Protein AF-A0A4S3MUA7-F1 (afdb_monomer)

Foldseek 3Di:
DPPPDDDLVVLVVLQVVLVVLVVVLVVCCVVVNQDPDPCNCVPVVVSCCRSVVSNVVSVVVNVVVVVVVVVD

Sequence (72 aa):
MNRFGPSRGEWWFRLALSVAGLALLSALLAIRGLPEGPGLVEVVGLAGAFFGGTLVLSIRALWRDRARKREG

Mean predicted aligned error: 5.91 Å

pLDDT: mean 87.1, std 12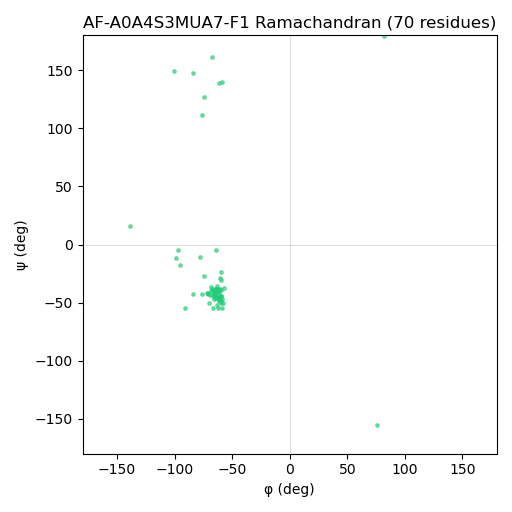.04, range [46.19, 97.69]

Secondary structure (DSSP, 8-state):
--TTSPPHHHHHHHHHHHHHHHHHHHHHHHHH-PPPTTHIIIIIIHHHHHHHHHHHHHHHHHHHHHHHTT--

Solvent-accessible surface area (backbone atoms only — not comparable to full-atom values): 4052 Å² total; per-residue (Å²): 132,69,96,86,59,86,51,76,67,53,38,50,49,48,27,53,52,18,52,51,50,48,51,51,52,51,50,46,37,72,75,72,43,80,62,77,70,68,54,35,57,61,49,52,42,46,50,47,50,52,25,52,49,44,27,55,53,24,53,53,51,52,51,54,57,51,52,60,66,74,78,110

Organism: NCBI:txid1445661

Radius of gyration: 15.87 Å; Cα contacts (8 Å, |Δi|>4): 39; chains: 1; bounding box: 39×18×42 Å

Structure (mmCIF, N/CA/C/O backbone):
data_AF-A0A4S3MUA7-F1
#
_entry.id   AF-A0A4S3MUA7-F1
#
loop_
_atom_site.group_PDB
_atom_site.id
_atom_site.type_symbol
_atom_site.label_atom_id
_atom_site.label_alt_id
_atom_site.label_comp_id
_atom_site.label_asym_id
_atom_site.label_entity_id
_atom_site.label_seq_id
_atom_site.pdbx_PDB_ins_code
_atom_site.Cartn_x
_atom_site.Cartn_y
_atom_site.Cartn_z
_atom_site.occupancy
_atom_site.B_iso_or_equiv
_atom_site.auth_seq_id
_atom_site.auth_comp_id
_atom_site.auth_asym_id
_atom_site.auth_atom_id
_atom_site.pdbx_PDB_model_n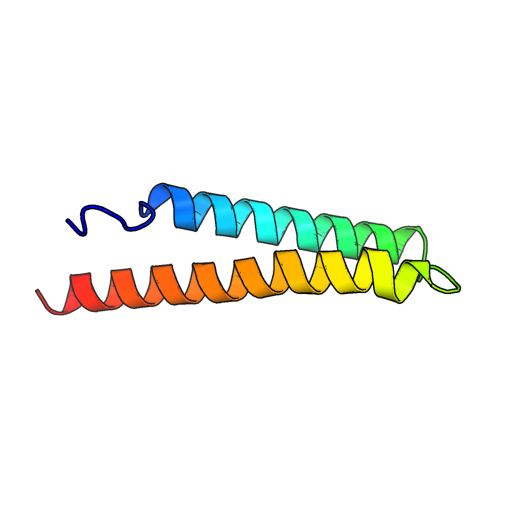um
ATOM 1 N N . MET A 1 1 ? -12.879 -1.348 24.462 1.00 46.19 1 MET A N 1
ATOM 2 C CA . MET A 1 1 ? -11.464 -1.174 24.058 1.00 46.19 1 MET A CA 1
ATOM 3 C C . MET A 1 1 ? -10.864 -2.558 23.859 1.00 46.19 1 MET A C 1
ATOM 5 O O . MET A 1 1 ? -10.797 -3.307 24.825 1.00 46.19 1 MET A O 1
ATOM 9 N N . ASN A 1 2 ? -10.524 -2.950 22.626 1.00 50.12 2 ASN A N 1
ATOM 10 C CA . ASN A 1 2 ? -9.878 -4.243 22.389 1.00 50.12 2 ASN A CA 1
ATOM 11 C C . ASN A 1 2 ? -8.412 -4.110 22.815 1.00 50.12 2 ASN A C 1
ATOM 13 O O . ASN A 1 2 ? -7.674 -3.349 22.196 1.00 50.12 2 ASN A O 1
ATOM 17 N N . ARG A 1 3 ? -8.013 -4.791 23.892 1.00 60.84 3 ARG A N 1
ATOM 18 C CA . ARG A 1 3 ? -6.736 -4.577 24.605 1.00 60.84 3 ARG A CA 1
ATOM 19 C C . ARG A 1 3 ? -5.472 -4.886 23.772 1.00 60.84 3 ARG A C 1
ATOM 21 O O . ARG A 1 3 ? -4.377 -4.620 24.242 1.00 60.84 3 ARG A O 1
ATOM 28 N N . PHE A 1 4 ? -5.637 -5.398 22.547 1.00 70.81 4 PHE A N 1
ATOM 29 C CA . PHE A 1 4 ? -4.564 -5.839 21.643 1.00 70.81 4 PHE A CA 1
ATOM 30 C C . PHE A 1 4 ? -4.782 -5.446 20.163 1.00 70.81 4 PHE A C 1
ATOM 32 O O . PHE A 1 4 ? -4.177 -6.032 19.273 1.00 70.81 4 PHE A O 1
ATOM 39 N N . GLY A 1 5 ? -5.689 -4.505 19.863 1.00 70.31 5 GLY A N 1
ATOM 40 C CA . GLY A 1 5 ? -5.952 -4.055 18.485 1.00 70.31 5 GLY A CA 1
ATOM 41 C C . GLY A 1 5 ? -5.272 -2.719 18.149 1.00 70.31 5 GLY A C 1
ATOM 42 O O . GLY A 1 5 ? -5.172 -1.879 19.043 1.00 70.31 5 GLY A O 1
ATOM 43 N N . PRO A 1 6 ? -4.877 -2.469 16.882 1.00 76.19 6 PRO A N 1
ATOM 44 C CA . PRO A 1 6 ? -4.336 -1.173 16.473 1.00 76.19 6 PRO A CA 1
ATOM 45 C C . PRO A 1 6 ? -5.336 -0.045 16.737 1.00 76.19 6 PRO A C 1
ATOM 47 O O . PRO A 1 6 ? -6.543 -0.199 16.509 1.00 76.19 6 PRO A O 1
ATOM 50 N N . SER A 1 7 ? -4.836 1.098 17.205 1.00 85.25 7 SER A N 1
ATOM 51 C CA . SER A 1 7 ? -5.669 2.273 17.474 1.00 85.25 7 SER A CA 1
ATOM 52 C C . SER A 1 7 ? -6.240 2.875 16.178 1.00 85.25 7 SER A C 1
ATOM 54 O O . SER A 1 7 ? -5.715 2.654 15.084 1.00 85.25 7 SER A O 1
ATOM 56 N N . ARG A 1 8 ? -7.307 3.689 16.269 1.00 81.19 8 ARG A N 1
ATOM 57 C CA . ARG A 1 8 ? -7.844 4.413 15.092 1.00 81.19 8 ARG A CA 1
ATOM 58 C C . ARG A 1 8 ? -6.789 5.299 14.425 1.00 81.19 8 ARG A C 1
ATOM 60 O O . ARG A 1 8 ? -6.784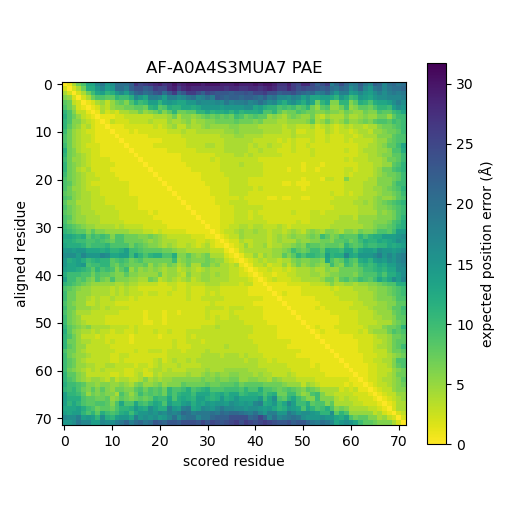 5.399 13.202 1.00 81.19 8 ARG A O 1
ATOM 67 N N . GLY A 1 9 ? -5.923 5.933 15.219 1.00 85.94 9 GLY A N 1
ATOM 68 C CA . GLY A 1 9 ? -4.839 6.777 14.712 1.00 85.94 9 GLY A CA 1
ATOM 69 C C . GLY A 1 9 ? -3.821 5.977 13.903 1.00 85.94 9 GLY A C 1
ATOM 70 O O . GLY A 1 9 ? -3.396 6.416 12.842 1.00 85.94 9 GLY A O 1
ATOM 71 N N . GLU A 1 10 ? -3.513 4.758 14.339 1.00 88.56 10 GLU A N 1
ATOM 72 C CA . GLU A 1 10 ? -2.585 3.872 13.637 1.00 88.56 10 GLU A CA 1
ATOM 73 C C . GLU A 1 10 ? -3.141 3.395 12.293 1.00 88.56 10 GLU A C 1
ATOM 75 O O . GLU A 1 10 ? -2.422 3.368 11.297 1.00 88.56 10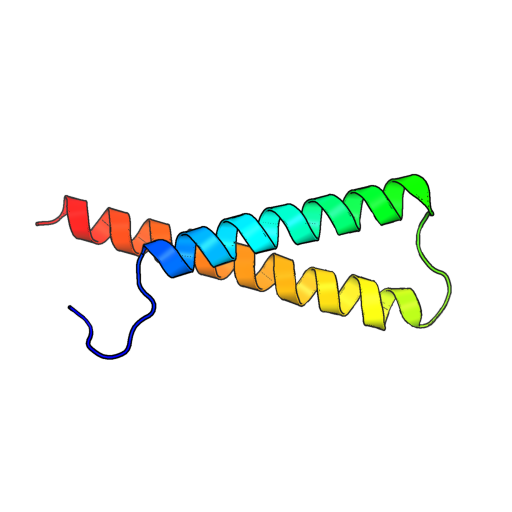 GLU A O 1
ATOM 80 N N . TRP A 1 11 ? -4.443 3.103 12.214 1.00 88.81 11 TRP A N 1
ATOM 81 C CA . TRP A 1 11 ? -5.088 2.795 10.934 1.00 88.81 11 TRP A CA 1
ATOM 82 C C . TRP A 1 11 ? -5.055 3.970 9.956 1.00 88.81 11 TRP A C 1
ATOM 84 O O . TRP A 1 11 ? -4.804 3.764 8.770 1.00 88.81 11 TRP A O 1
ATOM 94 N N . TRP A 1 12 ? -5.269 5.197 10.434 1.00 89.50 12 TRP A N 1
ATOM 95 C CA . TRP A 1 12 ? -5.140 6.394 9.601 1.00 89.50 12 TRP A CA 1
ATOM 96 C C . TRP A 1 12 ? -3.702 6.652 9.157 1.00 89.50 12 TRP A C 1
ATOM 98 O O . TRP A 1 12 ? -3.487 6.986 7.995 1.00 89.50 12 TRP A O 1
ATOM 108 N N . PHE A 1 13 ? -2.722 6.448 10.037 1.00 93.88 13 PHE A N 1
ATOM 109 C CA . PHE A 1 13 ? -1.308 6.539 9.683 1.00 93.88 13 PHE A CA 1
ATOM 110 C C . PHE A 1 13 ? -0.944 5.531 8.588 1.00 93.88 13 PHE A C 1
ATOM 112 O O . PHE A 1 13 ? -0.395 5.911 7.556 1.00 93.88 13 PHE A O 1
ATOM 119 N N . ARG A 1 14 ? -1.318 4.258 8.768 1.00 93.00 14 ARG A N 1
ATOM 120 C CA . ARG A 1 14 ? -1.081 3.193 7.780 1.00 93.00 14 ARG A CA 1
ATOM 121 C C . ARG A 1 14 ? -1.748 3.507 6.447 1.00 93.00 14 ARG A C 1
ATOM 123 O O . ARG A 1 14 ? -1.146 3.272 5.401 1.00 93.00 14 ARG A O 1
ATOM 130 N N . LEU A 1 15 ? -2.956 4.068 6.482 1.00 92.19 15 LEU A N 1
ATOM 131 C CA . LEU A 1 15 ? -3.659 4.520 5.289 1.00 92.19 15 LEU A CA 1
ATOM 132 C C . LEU A 1 15 ? -2.886 5.634 4.574 1.00 92.19 15 LEU A C 1
ATOM 134 O O . LEU A 1 15 ? -2.578 5.486 3.396 1.00 92.19 15 LEU A O 1
ATOM 138 N N . ALA A 1 16 ? -2.546 6.715 5.279 1.00 95.62 16 ALA A N 1
ATOM 139 C CA . ALA A 1 16 ? -1.837 7.859 4.711 1.00 95.62 16 ALA A CA 1
ATOM 140 C C . ALA A 1 16 ? -0.472 7.454 4.136 1.00 95.62 16 ALA A C 1
ATOM 142 O O . ALA A 1 16 ? -0.152 7.812 3.004 1.00 95.62 16 ALA A O 1
ATOM 143 N N . LEU A 1 17 ? 0.289 6.639 4.873 1.00 96.38 17 LEU A N 1
ATOM 144 C CA . LEU A 1 17 ? 1.574 6.109 4.424 1.00 96.38 17 LEU A CA 1
ATOM 145 C C . LEU A 1 17 ? 1.423 5.245 3.167 1.00 96.38 17 LEU A C 1
ATOM 147 O O . LEU A 1 17 ? 2.226 5.360 2.247 1.00 96.38 17 LEU A O 1
ATOM 151 N N . SER A 1 18 ? 0.382 4.411 3.100 1.00 94.50 18 SER A N 1
ATOM 152 C CA . SER A 1 18 ? 0.129 3.562 1.930 1.00 94.50 18 SER A CA 1
ATOM 153 C C . SER A 1 18 ? -0.278 4.371 0.701 1.00 94.50 18 SER A C 1
ATOM 155 O O . SER A 1 18 ? 0.191 4.080 -0.396 1.00 94.50 18 SER A O 1
ATOM 157 N N . VAL A 1 19 ? -1.104 5.410 0.874 1.00 97.06 19 VAL A N 1
ATOM 158 C CA . VAL A 1 19 ? -1.440 6.348 -0.210 1.00 97.06 19 VAL A CA 1
ATOM 159 C C . VAL A 1 19 ? -0.180 7.049 -0.711 1.00 97.06 19 VAL A C 1
ATOM 161 O O . VAL A 1 19 ? 0.059 7.070 -1.914 1.00 97.06 19 VAL A O 1
ATOM 164 N N . ALA A 1 20 ? 0.645 7.580 0.195 1.00 97.69 20 ALA A N 1
ATOM 165 C CA . ALA A 1 20 ? 1.889 8.251 -0.169 1.00 97.69 20 ALA A CA 1
ATOM 166 C C . ALA A 1 20 ? 2.861 7.298 -0.886 1.00 97.69 20 ALA A C 1
ATOM 168 O O . ALA A 1 20 ? 3.402 7.651 -1.930 1.00 97.69 20 ALA A O 1
ATOM 169 N N . GLY A 1 21 ? 3.029 6.074 -0.378 1.00 96.12 21 GLY A N 1
ATOM 170 C CA . GLY A 1 21 ? 3.878 5.049 -0.988 1.00 96.12 21 GLY A CA 1
ATOM 171 C C . GLY A 1 21 ? 3.429 4.672 -2.402 1.00 96.12 21 GLY A C 1
ATOM 172 O O . GLY A 1 21 ? 4.250 4.644 -3.314 1.00 96.12 21 GLY A O 1
ATOM 173 N N . LEU A 1 22 ? 2.126 4.460 -2.619 1.00 97.06 22 LEU A N 1
ATOM 174 C CA . LEU A 1 22 ? 1.579 4.185 -3.954 1.00 97.06 22 LEU A CA 1
ATOM 175 C C . LEU A 1 22 ? 1.689 5.386 -4.893 1.00 97.06 22 LEU A C 1
ATOM 177 O O . LEU A 1 22 ? 1.993 5.200 -6.070 1.00 97.06 22 LEU A O 1
ATOM 181 N N . ALA A 1 23 ? 1.461 6.604 -4.398 1.00 97.69 23 ALA A N 1
ATOM 182 C CA . ALA A 1 23 ? 1.606 7.817 -5.196 1.00 97.69 23 ALA A CA 1
ATOM 183 C C . ALA A 1 23 ? 3.055 7.997 -5.666 1.00 97.69 23 ALA A C 1
ATOM 185 O O . ALA A 1 23 ? 3.290 8.233 -6.849 1.00 97.69 23 ALA A O 1
ATOM 186 N N . LEU A 1 24 ? 4.025 7.810 -4.767 1.00 97.38 24 LEU A N 1
ATOM 187 C CA . LEU A 1 24 ? 5.448 7.879 -5.096 1.00 97.38 24 LEU A CA 1
ATOM 188 C C . LEU A 1 24 ? 5.872 6.759 -6.047 1.00 97.38 24 LEU A C 1
ATOM 190 O O . LEU A 1 24 ? 6.581 7.033 -7.010 1.00 97.38 24 LEU A O 1
ATOM 194 N N . LEU A 1 25 ? 5.409 5.525 -5.826 1.00 95.44 25 LEU A N 1
ATOM 195 C CA . LEU A 1 25 ? 5.675 4.406 -6.732 1.00 95.44 25 LEU A CA 1
ATOM 196 C C . LEU A 1 25 ? 5.112 4.689 -8.131 1.00 95.44 25 LEU A C 1
ATOM 198 O O . LEU A 1 25 ? 5.811 4.514 -9.123 1.00 95.44 25 LEU A O 1
ATOM 202 N N . SER A 1 26 ? 3.880 5.191 -8.215 1.00 95.44 26 SER A N 1
ATOM 203 C CA . SER A 1 26 ? 3.234 5.522 -9.491 1.00 95.44 26 SER A CA 1
ATOM 204 C C . SER A 1 26 ? 3.945 6.672 -10.205 1.00 95.44 26 SER A C 1
ATOM 206 O O . SER A 1 26 ? 4.193 6.588 -11.405 1.00 95.44 26 SER A O 1
ATOM 208 N N . ALA A 1 27 ? 4.324 7.723 -9.472 1.00 97.06 27 ALA A N 1
ATOM 209 C CA . ALA A 1 27 ? 5.096 8.838 -10.013 1.00 97.06 27 ALA A CA 1
ATOM 210 C C . ALA A 1 27 ? 6.471 8.379 -10.513 1.00 97.06 27 ALA A C 1
ATOM 212 O O . ALA A 1 27 ? 6.898 8.780 -11.594 1.00 97.06 27 ALA A O 1
ATOM 213 N N . LEU A 1 28 ? 7.146 7.500 -9.767 1.00 94.81 28 LEU A N 1
ATOM 214 C CA . LEU A 1 28 ? 8.428 6.934 -10.171 1.00 94.81 28 LEU A CA 1
ATOM 215 C C . LEU A 1 28 ? 8.301 6.174 -11.493 1.00 94.81 28 LEU A C 1
ATOM 217 O O . LEU A 1 28 ? 9.089 6.428 -12.399 1.00 94.81 28 LEU A O 1
ATOM 221 N N . LEU A 1 29 ? 7.299 5.301 -11.626 1.00 94.31 29 LEU A N 1
ATOM 222 C CA . LEU A 1 29 ? 7.041 4.562 -12.866 1.00 94.31 29 LEU A CA 1
ATOM 223 C C . LEU A 1 29 ? 6.669 5.485 -14.030 1.00 94.31 29 LEU A C 1
ATOM 225 O O . LEU A 1 29 ? 7.079 5.237 -15.158 1.00 94.31 29 LEU A O 1
ATOM 229 N N . ALA A 1 30 ? 5.933 6.568 -13.771 1.00 95.50 30 ALA A N 1
ATOM 230 C CA . A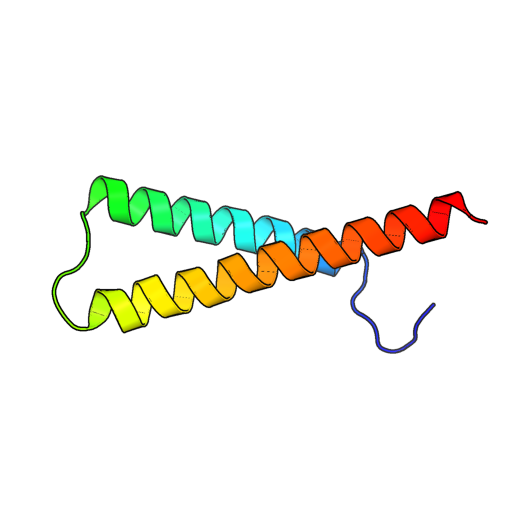LA A 1 30 ? 5.585 7.546 -14.798 1.00 95.50 30 ALA A CA 1
ATOM 231 C C . ALA A 1 30 ? 6.805 8.340 -15.299 1.00 95.50 30 ALA A C 1
ATOM 233 O O . ALA A 1 30 ? 6.888 8.648 -16.484 1.00 95.50 30 ALA A O 1
ATOM 234 N N . ILE A 1 31 ? 7.755 8.664 -14.413 1.00 97.44 31 ILE A N 1
ATOM 235 C CA . ILE A 1 31 ? 8.952 9.455 -14.747 1.00 97.44 31 ILE A CA 1
ATOM 236 C C . ILE A 1 31 ? 10.064 8.581 -15.339 1.00 97.44 31 ILE A C 1
ATOM 238 O O . ILE A 1 31 ? 10.751 8.997 -16.269 1.00 97.44 31 ILE A O 1
ATOM 242 N N . ARG A 1 32 ? 10.296 7.398 -14.762 1.00 92.69 32 ARG A N 1
ATOM 243 C CA . ARG A 1 32 ? 11.425 6.513 -15.101 1.00 92.69 32 ARG A CA 1
ATOM 244 C C . ARG A 1 32 ? 11.041 5.379 -16.051 1.00 92.69 32 ARG A C 1
ATOM 246 O O . ARG A 1 32 ? 11.939 4.730 -16.574 1.00 92.69 32 ARG A O 1
ATOM 253 N N . GLY A 1 33 ? 9.749 5.150 -16.277 1.00 89.81 33 GLY A N 1
ATOM 254 C CA . GLY A 1 33 ? 9.248 3.997 -17.018 1.00 89.81 33 GLY A CA 1
ATOM 255 C C . GLY A 1 33 ? 9.159 2.731 -16.162 1.00 89.81 33 GLY A C 1
ATOM 256 O O . GLY A 1 33 ? 9.475 2.722 -14.968 1.00 89.81 33 GLY A O 1
ATOM 257 N N . LEU A 1 34 ? 8.698 1.646 -16.787 1.00 89.38 34 LEU A N 1
ATOM 258 C CA . LEU A 1 34 ? 8.659 0.328 -16.159 1.00 89.38 34 LEU A CA 1
ATOM 259 C C . LEU A 1 34 ? 10.085 -0.242 -16.103 1.00 89.38 34 LEU A C 1
ATOM 261 O O . LEU A 1 34 ? 10.743 -0.290 -17.142 1.00 89.38 34 LEU A O 1
ATOM 265 N N . PRO A 1 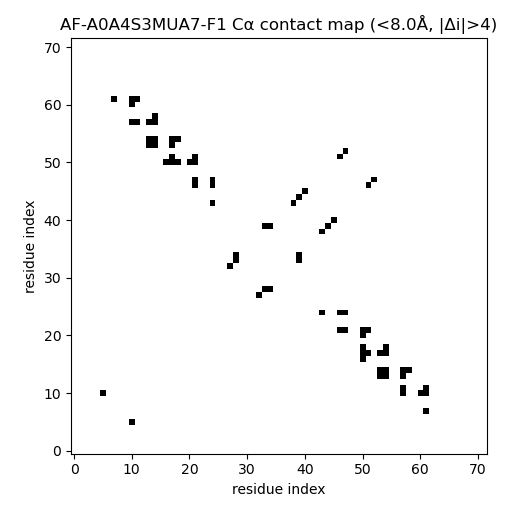35 ? 10.574 -0.672 -14.927 1.00 86.88 35 PRO A N 1
ATOM 266 C CA . PRO A 1 35 ? 11.877 -1.316 -14.838 1.00 86.88 35 PRO A CA 1
ATOM 267 C C . PRO A 1 35 ? 11.899 -2.604 -15.666 1.00 86.88 35 PRO A C 1
ATOM 269 O O . PRO A 1 35 ? 10.941 -3.376 -15.659 1.00 86.88 35 PRO A O 1
ATOM 272 N N . GLU A 1 36 ? 13.004 -2.844 -16.364 1.00 86.06 36 GLU A N 1
ATOM 273 C CA . GLU A 1 36 ? 13.219 -4.077 -17.118 1.00 86.06 36 GLU A CA 1
ATOM 274 C C . GLU A 1 36 ? 13.766 -5.186 -16.206 1.00 86.06 36 GLU A C 1
ATOM 276 O O . GLU A 1 36 ? 14.511 -4.935 -15.254 1.00 86.06 36 GLU A O 1
ATOM 281 N N . GLY A 1 37 ? 13.403 -6.437 -16.498 1.00 85.31 37 GLY A N 1
ATOM 282 C CA . GLY A 1 37 ? 13.898 -7.601 -15.760 1.00 85.31 37 GLY A CA 1
ATOM 283 C C . GLY A 1 37 ? 13.258 -7.810 -14.372 1.00 85.31 37 GLY A C 1
ATOM 284 O O . GLY A 1 37 ? 12.119 -7.392 -14.139 1.00 85.31 37 GLY A O 1
ATOM 285 N N . PRO A 1 38 ? 13.956 -8.492 -13.438 1.00 87.44 38 PRO A N 1
ATOM 286 C CA . PRO A 1 38 ? 13.384 -8.940 -12.160 1.00 87.44 38 PRO A CA 1
ATOM 287 C C . PRO A 1 38 ? 12.874 -7.811 -11.257 1.00 87.44 38 PRO A C 1
ATOM 289 O O . PRO A 1 38 ? 11.900 -7.996 -10.526 1.00 87.44 38 PRO A O 1
ATOM 292 N N . GLY A 1 39 ? 13.475 -6.619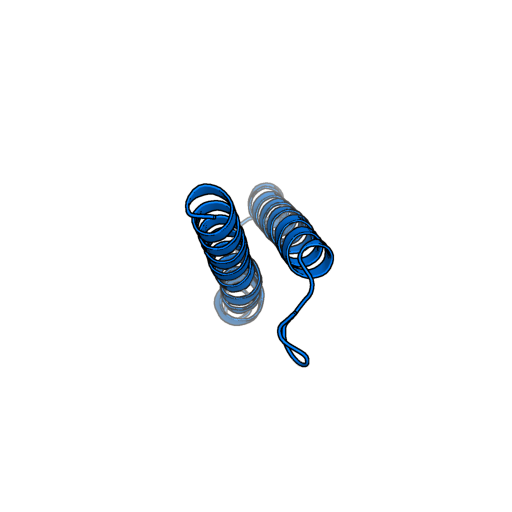 -11.355 1.00 83.19 39 GLY A N 1
ATOM 293 C CA . GLY A 1 39 ? 13.151 -5.469 -10.508 1.00 83.19 39 GLY A CA 1
ATOM 294 C C . GLY A 1 39 ? 11.692 -5.009 -10.602 1.00 83.19 39 GLY A C 1
ATOM 295 O O . GLY A 1 39 ? 11.166 -4.438 -9.647 1.00 83.19 39 GLY A O 1
ATOM 296 N N . LEU A 1 40 ? 10.998 -5.302 -11.705 1.00 85.75 40 LEU A N 1
ATOM 297 C CA . LEU A 1 40 ? 9.563 -5.048 -11.825 1.00 85.75 40 LEU A CA 1
ATOM 298 C C . LEU A 1 40 ? 8.748 -5.916 -10.866 1.00 85.75 40 LEU A C 1
ATOM 300 O O . LEU A 1 40 ? 7.887 -5.417 -10.148 1.00 85.75 40 LEU A O 1
ATOM 304 N N . VAL A 1 41 ? 9.028 -7.211 -10.804 1.00 88.62 41 VAL A N 1
ATOM 305 C CA . VAL A 1 41 ? 8.282 -8.117 -9.924 1.00 88.62 41 VAL A CA 1
ATOM 306 C C . VAL A 1 41 ? 8.733 -7.941 -8.476 1.00 88.62 41 VAL A C 1
ATOM 308 O O . VAL A 1 41 ? 7.902 -7.857 -7.574 1.00 88.62 41 VAL A O 1
ATOM 311 N N . GLU A 1 42 ? 10.039 -7.828 -8.254 1.00 89.62 42 GLU A N 1
ATOM 312 C CA . GLU A 1 42 ? 10.615 -7.737 -6.915 1.00 89.62 42 GLU A CA 1
ATOM 313 C C . GLU A 1 42 ? 10.297 -6.402 -6.252 1.00 89.62 42 GLU A C 1
ATOM 315 O O . GLU A 1 42 ? 9.804 -6.380 -5.134 1.00 89.62 42 GLU A O 1
ATOM 320 N N . VAL A 1 43 ? 10.529 -5.274 -6.922 1.00 90.19 43 VAL A N 1
ATOM 321 C CA . VAL A 1 43 ? 10.376 -3.961 -6.284 1.00 90.19 43 VAL A CA 1
ATOM 322 C C . VAL A 1 43 ? 8.967 -3.432 -6.484 1.00 90.19 43 VAL A C 1
ATOM 324 O O . VAL A 1 43 ? 8.286 -3.124 -5.509 1.00 90.19 43 VAL A O 1
ATOM 327 N N . VAL A 1 44 ? 8.500 -3.346 -7.732 1.00 93.44 44 VAL A N 1
ATOM 328 C CA . VAL A 1 44 ? 7.175 -2.775 -8.026 1.00 93.44 44 VAL A CA 1
ATOM 329 C C . VAL A 1 44 ? 6.072 -3.718 -7.556 1.00 93.44 44 VAL A C 1
ATOM 331 O O . VAL A 1 44 ? 5.111 -3.265 -6.936 1.00 93.44 44 VAL A O 1
ATOM 334 N N . GLY A 1 45 ? 6.235 -5.023 -7.781 1.00 94.38 45 GLY A N 1
ATOM 335 C CA . GLY A 1 45 ? 5.299 -6.042 -7.317 1.00 94.38 45 GLY A CA 1
ATOM 336 C C . GLY A 1 45 ? 5.201 -6.100 -5.792 1.00 94.38 45 GLY A C 1
ATOM 337 O O . GLY A 1 45 ? 4.095 -5.979 -5.264 1.00 94.38 45 GLY A O 1
ATOM 338 N N . LEU A 1 46 ? 6.322 -6.210 -5.063 1.00 95.25 46 LEU A N 1
ATOM 339 C CA . LEU A 1 46 ? 6.274 -6.238 -3.592 1.00 95.25 46 LEU A CA 1
ATOM 340 C C . LEU A 1 46 ? 5.812 -4.906 -3.000 1.00 95.25 46 LEU A C 1
ATOM 342 O O . LEU A 1 46 ? 4.966 -4.915 -2.108 1.00 95.25 46 LEU A O 1
ATOM 346 N N . ALA A 1 47 ? 6.309 -3.764 -3.487 1.00 94.88 47 ALA A N 1
ATOM 347 C CA . ALA A 1 47 ? 5.880 -2.461 -2.980 1.00 94.88 47 ALA A CA 1
ATOM 348 C C . ALA A 1 47 ? 4.391 -2.219 -3.265 1.00 94.88 47 ALA A C 1
ATOM 350 O O . ALA A 1 47 ? 3.646 -1.811 -2.373 1.00 94.88 47 ALA A O 1
ATOM 351 N N . GLY A 1 48 ? 3.935 -2.530 -4.480 1.00 96.31 48 GLY A N 1
ATOM 352 C CA . GLY A 1 48 ? 2.533 -2.436 -4.871 1.00 96.31 48 GLY A CA 1
ATOM 353 C C . GLY A 1 48 ? 1.637 -3.337 -4.024 1.00 96.31 48 GLY A C 1
ATOM 354 O O . GLY A 1 48 ? 0.625 -2.875 -3.500 1.00 96.31 48 GLY A O 1
ATOM 355 N N . ALA A 1 49 ? 2.028 -4.595 -3.811 1.00 97.25 49 ALA A N 1
ATOM 356 C CA . ALA A 1 49 ? 1.290 -5.523 -2.959 1.00 97.25 49 ALA A CA 1
ATOM 357 C C . ALA A 1 49 ? 1.272 -5.072 -1.490 1.00 97.25 49 ALA A C 1
ATOM 359 O O . ALA A 1 49 ? 0.225 -5.119 -0.842 1.00 97.25 49 ALA A O 1
ATOM 360 N N . PHE A 1 50 ? 2.401 -4.592 -0.966 1.00 96.69 50 PHE A N 1
ATOM 361 C CA . PHE A 1 50 ? 2.516 -4.141 0.417 1.00 96.69 50 PHE A CA 1
ATOM 362 C C . PHE A 1 50 ? 1.678 -2.887 0.681 1.00 96.69 50 PHE A C 1
ATOM 364 O O . PHE A 1 50 ? 0.823 -2.890 1.573 1.00 96.69 50 PHE A O 1
ATOM 371 N N . PHE A 1 51 ? 1.879 -1.823 -0.100 1.00 96.38 51 PHE A N 1
ATOM 372 C CA . PHE A 1 51 ? 1.143 -0.576 0.086 1.00 96.38 51 PHE A CA 1
ATOM 373 C C . PHE A 1 51 ? -0.318 -0.720 -0.347 1.00 96.38 51 PHE A C 1
ATOM 375 O O . PHE A 1 51 ? -1.210 -0.286 0.376 1.00 96.38 51 PHE A O 1
ATOM 382 N N . GLY A 1 52 ? -0.598 -1.399 -1.461 1.00 96.06 52 GLY A N 1
ATOM 383 C CA . GLY A 1 52 ? -1.962 -1.679 -1.918 1.00 96.06 52 GLY A CA 1
ATOM 384 C C . GLY A 1 52 ? -2.749 -2.532 -0.925 1.00 96.06 52 GLY A C 1
ATOM 385 O O . GLY A 1 52 ? -3.857 -2.168 -0.527 1.00 96.06 52 GLY A O 1
ATOM 386 N N . GLY A 1 53 ? -2.157 -3.627 -0.444 1.00 96.19 53 GLY A N 1
ATOM 387 C CA . GLY A 1 53 ? -2.766 -4.476 0.577 1.00 96.19 53 GLY A CA 1
ATOM 388 C C . GLY A 1 53 ? -3.013 -3.715 1.879 1.00 96.19 53 GLY A C 1
ATOM 389 O O . GLY A 1 53 ? -4.119 -3.753 2.426 1.00 96.19 53 GLY A O 1
ATOM 390 N N . THR A 1 54 ? -2.021 -2.957 2.352 1.00 95.38 54 THR A N 1
ATOM 391 C CA . THR A 1 54 ? -2.146 -2.162 3.582 1.00 95.38 54 THR A CA 1
ATOM 392 C C . THR A 1 54 ? -3.208 -1.071 3.451 1.00 95.38 54 THR A C 1
ATOM 394 O O . THR A 1 54 ? -3.984 -0.869 4.391 1.00 95.38 54 THR A O 1
ATOM 397 N N . LEU A 1 55 ? -3.316 -0.426 2.286 1.00 94.25 55 LEU A N 1
ATOM 398 C CA . LEU A 1 55 ? -4.354 0.556 1.985 1.00 94.25 55 LEU A CA 1
ATOM 399 C C . LEU A 1 55 ? -5.749 -0.068 2.120 1.00 94.25 55 LEU A C 1
ATOM 401 O O . LEU A 1 55 ? -6.564 0.413 2.908 1.00 94.25 55 LEU A O 1
ATOM 405 N N . VAL A 1 56 ? -6.006 -1.176 1.417 1.00 95.62 56 VAL A N 1
ATOM 406 C CA . VAL A 1 56 ? -7.311 -1.861 1.424 1.00 95.62 56 VAL A CA 1
ATOM 407 C C . VAL A 1 56 ? -7.691 -2.319 2.832 1.00 95.62 56 VAL A C 1
ATOM 409 O O . VAL A 1 56 ? -8.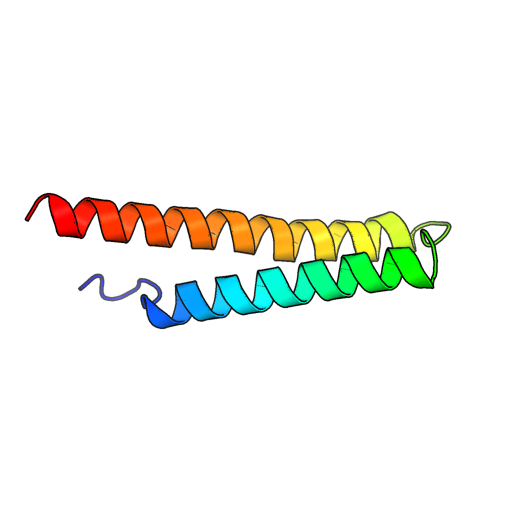827 -2.118 3.275 1.00 95.62 56 VAL A O 1
ATOM 412 N N . LEU A 1 57 ? -6.746 -2.907 3.570 1.00 92.88 57 LEU A N 1
ATOM 413 C CA . LEU A 1 57 ? -6.982 -3.351 4.944 1.00 92.88 57 LEU A CA 1
ATOM 414 C C . LEU A 1 57 ? -7.296 -2.179 5.879 1.00 92.88 57 LEU A C 1
ATOM 416 O O . LEU A 1 57 ? -8.213 -2.291 6.696 1.00 92.88 57 LEU A O 1
ATOM 420 N N . SER A 1 58 ? -6.600 -1.053 5.723 1.00 90.94 58 SER A N 1
ATOM 421 C CA . SER A 1 58 ? -6.812 0.138 6.550 1.00 90.94 58 SER A CA 1
ATOM 422 C C . SER A 1 58 ? -8.159 0.805 6.269 1.00 90.94 58 SER A C 1
ATOM 424 O O . SER A 1 58 ? -8.889 1.116 7.212 1.00 90.94 58 SER A O 1
ATOM 426 N N . ILE A 1 59 ? -8.552 0.940 4.994 1.00 91.31 59 ILE A N 1
ATOM 427 C CA . ILE A 1 59 ? -9.886 1.436 4.606 1.00 91.31 59 ILE A CA 1
ATOM 428 C C . ILE A 1 59 ? -10.970 0.547 5.218 1.00 91.31 59 ILE A C 1
ATOM 430 O O . ILE A 1 59 ? -11.884 1.037 5.887 1.00 91.31 59 ILE A O 1
ATOM 434 N N . ARG A 1 60 ? -10.846 -0.775 5.047 1.00 92.06 60 ARG A N 1
ATOM 435 C CA . ARG A 1 60 ? -11.832 -1.739 5.547 1.00 92.06 60 ARG A CA 1
ATOM 436 C C . ARG A 1 60 ? -11.948 -1.715 7.072 1.00 92.06 60 ARG A C 1
ATOM 438 O O . ARG A 1 60 ? -13.057 -1.828 7.597 1.00 92.06 60 ARG A O 1
ATOM 445 N N . ALA A 1 61 ? -10.836 -1.556 7.789 1.00 87.94 61 ALA A N 1
ATOM 446 C CA . ALA A 1 61 ? -10.834 -1.410 9.242 1.00 87.94 61 ALA A CA 1
ATOM 447 C C . ALA A 1 61 ? -11.550 -0.123 9.689 1.00 87.94 61 ALA A C 1
ATOM 449 O O . ALA A 1 61 ? -12.417 -0.176 10.564 1.00 87.94 61 ALA A O 1
ATOM 450 N N . LEU A 1 62 ? -11.258 1.011 9.045 1.00 87.44 62 LEU A N 1
ATOM 451 C CA . LEU A 1 62 ? -11.883 2.300 9.355 1.00 87.44 62 LEU A CA 1
ATOM 452 C C . LEU A 1 62 ? -13.388 2.314 9.056 1.00 87.44 62 LEU A C 1
ATOM 454 O O . LEU A 1 62 ? -14.159 2.883 9.830 1.00 87.44 62 LEU A O 1
ATOM 458 N N . TRP A 1 63 ? -13.824 1.674 7.968 1.00 88.94 63 TRP A N 1
ATOM 459 C CA . TRP A 1 63 ? -15.245 1.548 7.631 1.00 88.94 63 TRP A CA 1
ATOM 460 C C . TRP A 1 63 ? -16.013 0.707 8.650 1.00 88.94 63 TRP A C 1
ATOM 462 O O . TRP A 1 63 ? -17.066 1.135 9.119 1.00 88.94 63 TRP A O 1
ATOM 472 N N . ARG A 1 64 ? -15.461 -0.437 9.070 1.00 83.50 64 ARG A N 1
ATOM 473 C CA . ARG A 1 64 ? -16.061 -1.272 10.127 1.00 83.50 64 ARG A CA 1
ATOM 474 C C . ARG A 1 64 ? -16.176 -0.537 11.457 1.00 83.50 64 ARG A C 1
ATOM 476 O O . ARG A 1 64 ? -17.161 -0.689 12.172 1.00 83.50 64 ARG A O 1
ATOM 483 N N . ASP A 1 65 ? -15.178 0.274 11.785 1.00 79.31 65 ASP A N 1
ATOM 484 C CA . ASP A 1 65 ? -15.177 1.052 13.018 1.00 79.31 65 ASP A CA 1
ATOM 485 C C . ASP A 1 65 ? -16.135 2.258 12.974 1.00 79.31 65 ASP A C 1
ATOM 487 O O . ASP A 1 65 ? -16.660 2.682 14.004 1.00 79.31 65 ASP A O 1
ATOM 491 N N . ARG A 1 66 ? -16.419 2.814 11.786 1.00 77.19 66 ARG A N 1
ATOM 492 C CA . ARG A 1 66 ? -17.526 3.771 11.617 1.00 77.19 66 ARG A CA 1
ATOM 493 C C . ARG A 1 66 ? -18.892 3.100 11.734 1.00 77.19 66 ARG A C 1
ATOM 495 O O . ARG A 1 66 ? -19.757 3.681 12.376 1.00 77.19 66 ARG A O 1
ATOM 502 N N . ALA A 1 67 ? -19.077 1.919 11.139 1.00 74.75 67 ALA A N 1
ATOM 503 C CA . ALA A 1 67 ? -20.343 1.186 11.194 1.00 74.75 67 ALA A CA 1
ATOM 504 C C . ALA A 1 67 ? -20.749 0.875 12.645 1.00 74.75 67 ALA A C 1
ATOM 506 O O . ALA A 1 67 ? -21.843 1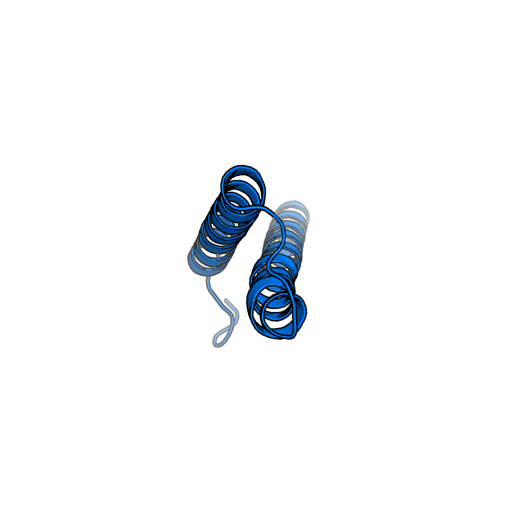.238 13.059 1.00 74.75 67 ALA A O 1
ATOM 507 N N . ARG A 1 68 ? -19.814 0.370 13.464 1.00 71.19 68 ARG A N 1
ATOM 508 C CA . ARG A 1 68 ? -20.057 0.119 14.897 1.00 71.19 68 ARG A CA 1
ATOM 509 C C . ARG A 1 68 ? -20.443 1.356 15.709 1.00 71.19 68 ARG A C 1
ATOM 511 O O . ARG A 1 68 ? -21.162 1.232 16.686 1.00 71.19 68 ARG A O 1
ATOM 518 N N . LYS A 1 69 ? -19.961 2.542 15.326 1.00 66.50 69 LYS A N 1
ATOM 519 C CA . LYS A 1 69 ? -20.306 3.811 15.989 1.00 66.50 69 LYS A CA 1
ATOM 520 C C . LYS A 1 69 ? -21.687 4.356 15.605 1.00 66.50 69 LYS A C 1
ATOM 522 O O . LYS A 1 69 ? -22.088 5.357 16.178 1.00 66.50 69 LYS A O 1
ATOM 527 N N . ARG A 1 70 ? -22.347 3.793 14.586 1.00 65.62 70 ARG A N 1
ATOM 528 C CA . ARG A 1 70 ? -23.697 4.199 14.160 1.00 65.62 70 ARG A CA 1
ATOM 529 C C . ARG A 1 70 ? -24.806 3.335 14.764 1.00 65.62 70 ARG A C 1
ATOM 531 O O . ARG A 1 70 ? -25.954 3.752 14.717 1.00 65.62 70 ARG A O 1
ATOM 538 N N . GLU A 1 71 ? -24.471 2.155 15.277 1.00 61.53 71 GLU A N 1
ATOM 539 C CA . GLU A 1 71 ? -25.422 1.182 15.838 1.00 61.53 71 GLU A CA 1
ATOM 540 C C . GLU A 1 71 ? -25.545 1.252 17.371 1.00 61.53 71 GLU A C 1
ATOM 542 O O . GLU A 1 71 ? -26.362 0.535 17.943 1.00 61.53 71 GLU A O 1
ATOM 547 N N . GLY A 1 72 ? -24.746 2.090 18.040 1.00 51.12 72 GLY A N 1
ATOM 548 C CA . GLY A 1 72 ? -24.794 2.326 19.488 1.00 51.12 72 GLY A CA 1
ATOM 549 C C . GLY A 1 72 ? -24.750 3.808 19.802 1.00 51.12 72 GLY A C 1
ATOM 550 O O . GLY A 1 72 ? -25.289 4.176 20.864 1.00 51.12 72 GLY A O 1
#